Protein AF-A0A9E2RPX6-F1 (afdb_monomer_lite)

Secondary structure (DSSP, 8-state):
---------------------------TT-HHHHHHHHHHSTTTGGG-HHHHHHHHHHTTTTS-HHHHHHHHHS--

Foldseek 3Di:
DDDPDDDDDPPDPPDPPPPPPPPPPPPVLCVQVVVVCVVQVVVCVVVDDVSSLVSCVVCLVVTDPSSNVSCVVPVD

Radius of gyration: 26.25 Å; chains: 1; bounding box: 55×64×45 Å

Structure (mmCIF, N/CA/C/O backbone):
data_AF-A0A9E2RPX6-F1
#
_entry.id   AF-A0A9E2RPX6-F1
#
loop_
_atom_site.group_PDB
_atom_site.id
_atom_site.type_symbol
_atom_site.label_atom_id
_atom_site.label_alt_id
_atom_site.label_comp_id
_atom_site.label_asym_id
_atom_site.label_entity_id
_atom_site.label_seq_id
_atom_site.pdbx_PDB_ins_code
_atom_site.Cartn_x
_atom_site.Cartn_y
_atom_site.Cartn_z
_atom_site.occupancy
_atom_site.B_iso_or_equiv
_atom_site.auth_seq_id
_atom_site.auth_comp_id
_atom_site.auth_asym_id
_atom_site.auth_atom_id
_atom_site.pdbx_PDB_model_num
ATOM 1 N N . MET A 1 1 ? 37.400 54.265 -38.794 1.00 54.47 1 MET A N 1
ATOM 2 C CA . MET A 1 1 ? 38.679 53.820 -38.199 1.00 54.47 1 MET A CA 1
ATOM 3 C C . MET A 1 1 ? 38.994 54.760 -37.042 1.00 54.47 1 MET A C 1
ATOM 5 O O . MET A 1 1 ? 39.680 55.741 -37.243 1.00 54.47 1 MET A O 1
ATOM 9 N N . THR A 1 2 ? 38.286 54.679 -35.923 1.00 41.22 2 THR A N 1
ATOM 10 C CA . THR A 1 2 ? 38.667 53.897 -34.736 1.00 41.22 2 THR A CA 1
ATOM 11 C C . THR A 1 2 ? 37.418 53.614 -33.895 1.00 41.22 2 THR A C 1
ATOM 13 O O . THR A 1 2 ? 36.477 54.400 -33.857 1.00 41.22 2 THR A O 1
ATOM 16 N N . ARG A 1 3 ? 37.390 52.423 -33.296 1.00 48.34 3 ARG A N 1
ATOM 17 C CA . ARG A 1 3 ? 36.247 51.772 -32.645 1.00 48.34 3 ARG A CA 1
ATOM 18 C C . ARG A 1 3 ? 35.936 52.489 -31.330 1.00 48.34 3 ARG A C 1
ATOM 20 O O . ARG A 1 3 ? 36.464 52.120 -30.287 1.00 48.34 3 ARG A O 1
ATOM 27 N N . 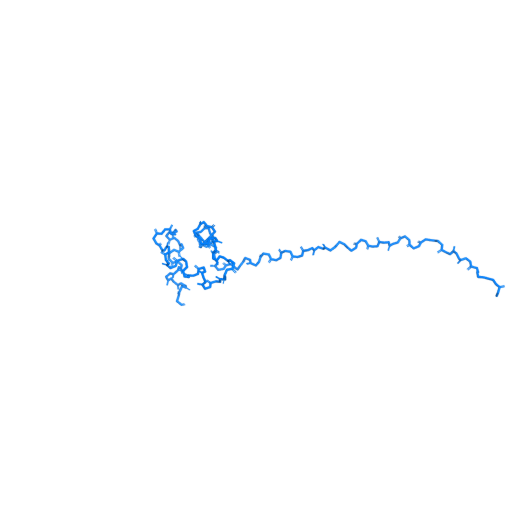PHE A 1 4 ? 35.142 53.553 -31.414 1.00 47.22 4 PHE A N 1
ATOM 28 C CA . PHE A 1 4 ? 34.646 54.278 -30.254 1.00 47.22 4 PHE A CA 1
ATOM 29 C C . PHE A 1 4 ? 33.859 53.320 -29.352 1.00 47.22 4 PHE A C 1
ATOM 31 O O . PHE A 1 4 ? 32.795 52.843 -29.731 1.00 47.22 4 PHE A O 1
ATOM 38 N N . VAL A 1 5 ? 34.418 53.110 -28.153 1.00 51.22 5 VAL A N 1
ATOM 39 C CA . VAL A 1 5 ? 33.690 52.853 -26.901 1.00 51.22 5 VAL A CA 1
ATOM 40 C C . VAL A 1 5 ? 33.058 51.448 -26.884 1.00 51.22 5 VAL A C 1
ATOM 42 O O . VAL A 1 5 ? 31.954 51.230 -27.353 1.00 51.22 5 VAL A O 1
ATOM 45 N N . LEU A 1 6 ? 33.744 50.378 -26.464 1.00 53.47 6 LEU A N 1
ATOM 46 C CA . LEU A 1 6 ? 33.949 49.997 -25.053 1.00 53.47 6 LEU A CA 1
ATOM 47 C C . LEU A 1 6 ? 32.839 50.486 -24.099 1.00 53.47 6 LEU A C 1
ATOM 49 O O . LEU A 1 6 ? 33.107 51.099 -23.071 1.00 53.47 6 LEU A O 1
ATOM 53 N N . ILE A 1 7 ? 31.582 50.200 -24.453 1.00 48.38 7 ILE A N 1
ATOM 54 C CA . ILE A 1 7 ? 30.414 50.305 -23.569 1.00 48.38 7 ILE A CA 1
ATOM 55 C C . ILE A 1 7 ? 30.415 49.086 -22.629 1.00 48.38 7 ILE A C 1
ATOM 57 O O . ILE A 1 7 ? 29.831 48.039 -22.893 1.00 48.38 7 ILE A O 1
ATOM 61 N N . VAL A 1 8 ? 31.148 49.230 -21.531 1.00 55.59 8 VAL A N 1
ATOM 62 C CA . VAL A 1 8 ? 30.868 48.605 -20.228 1.00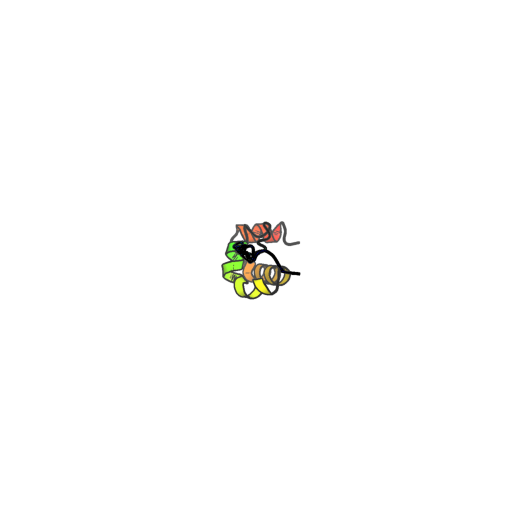 55.59 8 VAL A CA 1
ATOM 63 C C . VAL A 1 8 ? 29.482 49.113 -19.765 1.00 55.59 8 VAL A C 1
ATOM 65 O O . VAL A 1 8 ? 29.242 50.298 -20.001 1.00 55.59 8 VAL A O 1
ATOM 68 N N . PRO A 1 9 ? 28.567 48.367 -19.096 1.00 51.03 9 PRO A N 1
ATOM 69 C CA . PRO A 1 9 ? 28.584 46.979 -18.607 1.00 51.03 9 PRO A CA 1
ATOM 70 C C . PRO A 1 9 ? 27.252 46.217 -18.883 1.00 51.03 9 PRO A C 1
ATOM 72 O O . PRO A 1 9 ? 26.218 46.545 -18.305 1.00 51.03 9 PRO A O 1
ATOM 75 N N . PHE A 1 10 ? 27.237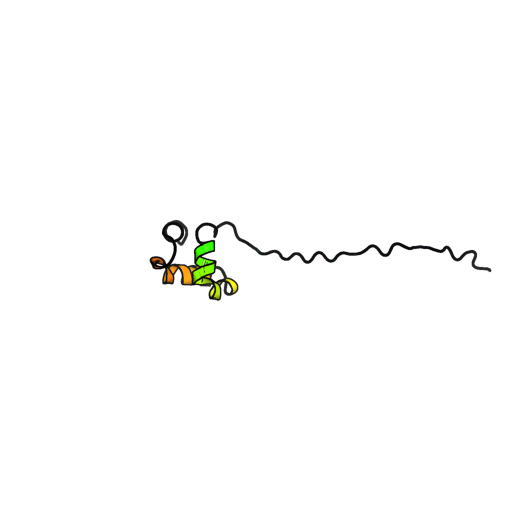 45.122 -19.651 1.00 49.81 10 PHE A N 1
ATOM 76 C CA . PHE A 1 10 ? 26.072 44.211 -19.651 1.00 49.81 10 PHE A CA 1
ATOM 77 C C . PHE A 1 10 ? 26.188 43.222 -18.478 1.00 49.81 10 PHE A C 1
ATOM 79 O O . PHE A 1 10 ? 26.355 42.016 -18.640 1.00 49.81 10 PHE A O 1
ATOM 86 N N . VAL A 1 11 ? 26.157 43.770 -17.260 1.00 57.34 11 VAL A N 1
ATOM 87 C CA . VAL A 1 11 ? 25.945 43.020 -16.015 1.00 57.34 11 VAL A CA 1
ATOM 88 C C . VAL A 1 11 ? 24.471 42.640 -15.978 1.00 57.34 11 VAL A C 1
ATOM 90 O O . VAL A 1 11 ? 23.663 43.266 -15.306 1.00 57.34 11 VAL A O 1
ATOM 93 N N . VAL A 1 12 ? 24.105 41.631 -16.764 1.00 57.50 12 VAL A N 1
ATOM 94 C CA . VAL A 1 12 ? 22.834 40.923 -16.611 1.00 57.50 12 VAL A CA 1
ATOM 95 C C . VAL A 1 12 ? 23.092 39.440 -16.876 1.00 57.50 12 VAL A C 1
ATOM 97 O O . VAL A 1 12 ? 22.608 38.857 -17.842 1.00 57.50 12 VAL A O 1
ATOM 100 N N . LEU A 1 13 ? 23.894 38.810 -16.008 1.00 55.97 13 LEU A N 1
ATOM 101 C CA . LEU A 1 13 ? 23.787 37.366 -15.806 1.00 55.97 13 LEU A CA 1
ATOM 102 C C . LEU A 1 13 ? 22.451 37.123 -15.096 1.00 55.97 13 LEU A C 1
ATOM 104 O O . LEU A 1 13 ? 22.369 37.119 -13.870 1.00 55.97 13 LEU A O 1
ATOM 108 N N . ALA A 1 14 ? 21.387 36.992 -15.885 1.00 56.41 14 ALA A N 1
ATOM 109 C CA . ALA A 1 14 ? 20.099 36.525 -15.411 1.00 56.41 14 ALA A CA 1
ATOM 110 C C . ALA A 1 14 ? 20.260 35.076 -14.938 1.00 56.41 14 ALA A C 1
ATOM 112 O O . ALA A 1 14 ? 20.480 34.158 -15.728 1.00 56.41 14 ALA A O 1
ATOM 113 N N . SER A 1 15 ? 20.188 34.894 -13.626 1.00 56.47 15 SER A N 1
ATOM 114 C CA . SER A 1 15 ? 20.142 33.611 -12.943 1.00 56.47 15 SER A CA 1
ATOM 115 C C . SER A 1 15 ? 18.973 32.780 -13.477 1.00 56.47 15 SER A C 1
ATOM 117 O O . SER A 1 15 ? 17.834 32.952 -13.045 1.00 56.47 15 SER A O 1
ATOM 119 N N . VAL A 1 16 ? 19.231 31.856 -14.405 1.00 58.62 16 VAL A N 1
ATOM 120 C CA . VAL A 1 16 ? 18.274 30.787 -14.707 1.00 58.62 16 VAL A CA 1
ATOM 121 C C . VAL A 1 16 ? 18.327 29.818 -13.532 1.00 58.62 16 VAL A C 1
ATOM 123 O O . VAL A 1 16 ? 19.125 28.884 -13.497 1.00 58.62 16 VAL A O 1
ATOM 126 N N . ALA A 1 17 ? 17.499 30.080 -12.522 1.00 58.06 17 ALA A N 1
ATOM 127 C CA . ALA A 1 17 ? 17.173 29.086 -11.519 1.00 58.06 17 ALA A CA 1
ATOM 128 C C . ALA A 1 17 ? 16.436 27.942 -12.231 1.00 58.06 17 ALA A C 1
ATOM 130 O O . ALA A 1 17 ? 15.250 28.046 -12.546 1.00 58.06 17 ALA A O 1
ATOM 131 N N . LEU A 1 18 ? 17.166 26.862 -12.517 1.00 56.38 18 LEU A N 1
ATOM 132 C CA . LEU A 1 18 ? 16.616 25.573 -12.916 1.00 56.38 18 LEU A CA 1
ATOM 133 C C . LEU A 1 18 ? 15.772 25.050 -11.747 1.00 56.38 18 LEU A C 1
ATOM 135 O O . LEU A 1 18 ? 16.265 24.361 -10.857 1.00 56.38 18 LEU A O 1
ATOM 139 N N . THR A 1 19 ? 14.499 25.436 -11.706 1.00 54.62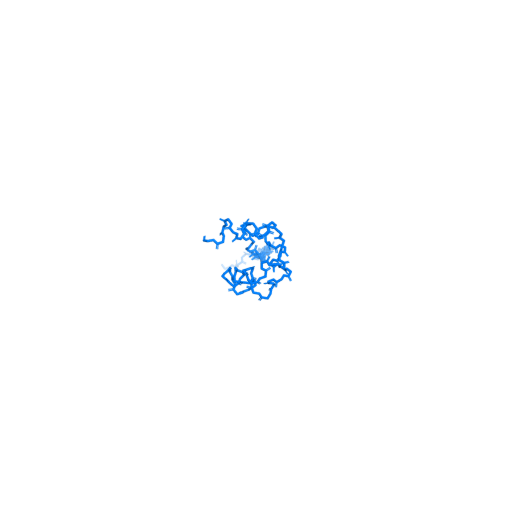 19 THR A N 1
ATOM 140 C CA . THR A 1 19 ? 13.541 24.851 -10.772 1.00 54.62 19 THR A CA 1
ATOM 141 C C . THR A 1 19 ? 13.240 23.441 -11.264 1.00 54.62 19 THR A C 1
ATOM 143 O O . THR A 1 19 ? 12.458 23.225 -12.185 1.00 54.62 19 THR A O 1
ATOM 146 N N . ALA A 1 20 ? 13.945 22.473 -10.678 1.00 56.81 20 ALA A N 1
ATOM 147 C CA . ALA A 1 20 ? 13.687 21.056 -10.859 1.00 56.81 20 ALA A CA 1
ATOM 148 C C . ALA A 1 20 ? 12.229 20.770 -10.472 1.00 56.81 20 ALA A C 1
ATOM 150 O O . ALA A 1 20 ? 11.859 20.811 -9.298 1.00 56.81 20 ALA A O 1
ATOM 151 N N . GLN A 1 21 ? 11.385 20.522 -11.472 1.00 47.91 21 GLN A N 1
ATOM 152 C CA . GLN A 1 21 ? 10.006 20.101 -11.274 1.00 47.91 21 GLN A CA 1
ATOM 153 C C . GLN A 1 21 ? 10.022 18.644 -10.805 1.00 47.91 21 GLN A C 1
ATOM 155 O O . GLN A 1 21 ? 9.994 17.714 -11.605 1.00 47.91 21 GLN A O 1
ATOM 160 N N . ALA A 1 22 ? 10.103 18.434 -9.493 1.00 52.34 22 ALA A N 1
ATOM 161 C CA . ALA A 1 22 ? 9.821 17.138 -8.891 1.00 52.34 22 ALA A CA 1
ATOM 162 C C . ALA A 1 22 ? 8.296 16.958 -8.835 1.00 52.34 22 ALA A C 1
ATOM 164 O O . ALA A 1 22 ? 7.660 17.179 -7.805 1.00 52.34 22 ALA A O 1
ATOM 165 N N . SER A 1 23 ? 7.691 16.608 -9.969 1.00 46.69 23 SER A N 1
ATOM 166 C CA . SER A 1 23 ? 6.298 16.176 -10.049 1.00 46.69 23 SER A CA 1
ATOM 167 C C . SER A 1 23 ? 6.162 14.796 -9.403 1.00 46.69 23 SER A C 1
ATOM 169 O O . SER A 1 23 ? 6.159 13.760 -10.065 1.00 46.69 23 SER A O 1
ATOM 171 N N . ALA A 1 24 ? 6.045 14.773 -8.074 1.00 51.12 24 ALA A N 1
ATOM 172 C CA . ALA A 1 24 ? 5.476 13.633 -7.372 1.00 51.12 24 ALA A CA 1
ATOM 173 C C . ALA A 1 24 ? 4.003 13.529 -7.796 1.00 51.12 24 ALA A C 1
ATOM 175 O O . ALA A 1 24 ? 3.132 14.203 -7.249 1.00 51.12 24 ALA A O 1
ATOM 176 N N . GLN A 1 25 ? 3.760 12.741 -8.843 1.00 47.25 25 GLN A N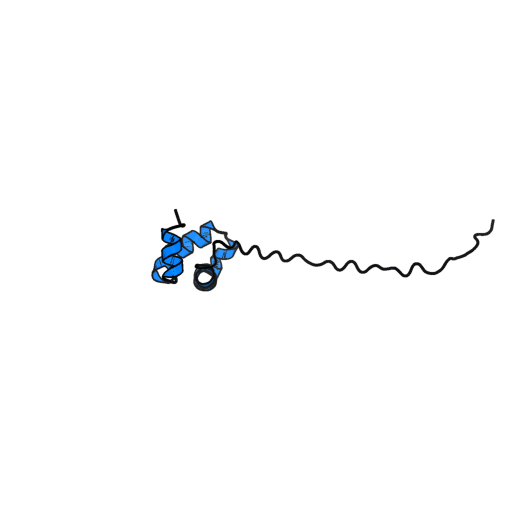 1
ATOM 177 C CA . GLN A 1 25 ? 2.452 12.364 -9.366 1.00 47.25 25 GLN A CA 1
ATOM 178 C C . GLN A 1 25 ? 1.671 11.621 -8.272 1.00 47.25 25 GLN A C 1
ATOM 180 O O . GLN A 1 25 ? 1.650 10.397 -8.219 1.00 47.25 25 GLN A O 1
ATOM 185 N N . GLN A 1 26 ? 1.056 12.356 -7.350 1.00 47.50 26 GLN A N 1
ATOM 186 C CA . GLN A 1 26 ? 0.144 11.779 -6.374 1.00 47.50 26 GLN A CA 1
ATOM 187 C C . GLN A 1 26 ? -1.251 11.775 -7.005 1.00 47.50 26 GLN A C 1
ATOM 189 O O . GLN A 1 26 ? -1.984 12.757 -6.921 1.00 47.50 26 GLN A O 1
ATOM 194 N N . GLN A 1 27 ? -1.591 10.689 -7.705 1.00 51.34 27 GLN A N 1
ATOM 195 C CA . GLN A 1 27 ? -2.926 10.491 -8.272 1.00 51.34 27 GLN A CA 1
ATOM 196 C C . GLN A 1 27 ? -3.978 10.436 -7.137 1.00 51.34 27 GLN A C 1
ATOM 198 O O . GLN A 1 27 ? -3.936 9.508 -6.321 1.00 51.34 27 GLN A O 1
ATOM 203 N N . PRO A 1 28 ? -4.943 11.379 -7.095 1.00 47.44 28 PRO A N 1
ATOM 204 C CA . PRO A 1 28 ? -5.869 11.597 -5.971 1.00 47.44 28 PRO A CA 1
ATOM 205 C C . PRO A 1 28 ? -6.952 10.514 -5.776 1.00 47.44 28 PRO A C 1
ATOM 207 O O . PRO A 1 28 ? -7.813 10.641 -4.914 1.00 47.44 28 PRO A O 1
ATOM 210 N N . GLY A 1 29 ? -6.916 9.406 -6.525 1.00 50.81 29 GLY A N 1
ATOM 211 C CA . GLY A 1 29 ? -7.771 8.232 -6.271 1.00 50.81 29 GLY A CA 1
ATOM 212 C C . GLY A 1 29 ? -7.256 7.327 -5.145 1.00 50.81 29 GLY A C 1
ATOM 213 O O . GLY A 1 29 ? -7.976 6.460 -4.653 1.00 50.81 29 GLY A O 1
ATOM 214 N N . HIS A 1 30 ? -6.009 7.530 -4.714 1.00 56.31 30 HIS A N 1
ATOM 215 C CA . HIS A 1 30 ? -5.366 6.694 -3.711 1.00 56.31 30 HIS A CA 1
ATOM 216 C C . HIS A 1 30 ? -5.636 7.123 -2.269 1.00 56.31 30 HIS A C 1
ATOM 218 O O . HIS A 1 30 ? -5.308 6.344 -1.393 1.00 56.31 30 HIS A O 1
ATOM 224 N N . ASP A 1 31 ? -6.219 8.284 -1.958 1.00 62.09 31 ASP A N 1
ATOM 225 C CA . ASP A 1 31 ? -6.121 8.886 -0.611 1.00 62.09 31 ASP A CA 1
ATOM 226 C C . ASP A 1 31 ? -6.534 7.979 0.566 1.00 62.09 31 ASP A C 1
ATOM 228 O O . ASP A 1 31 ? -5.856 7.938 1.600 1.00 62.09 31 ASP A O 1
ATOM 232 N N . ALA A 1 32 ? -7.596 7.181 0.414 1.00 72.62 32 ALA A N 1
ATOM 233 C CA . ALA A 1 32 ? -8.017 6.236 1.451 1.00 72.62 32 ALA A CA 1
ATOM 234 C C . ALA A 1 32 ? -7.042 5.056 1.615 1.00 72.62 32 ALA A C 1
ATOM 236 O O . ALA A 1 32 ? -6.803 4.598 2.733 1.00 72.62 32 ALA A O 1
ATOM 237 N N . CYS A 1 33 ? -6.463 4.582 0.511 1.00 83.62 33 CYS A N 1
ATOM 238 C CA . CYS A 1 33 ? -5.481 3.503 0.493 1.00 83.62 33 CYS A CA 1
ATOM 239 C C . CYS A 1 33 ? -4.032 3.993 0.589 1.00 83.62 33 CYS A C 1
ATOM 241 O O . CYS A 1 33 ? -3.162 3.189 0.884 1.00 83.62 33 CYS A O 1
ATOM 243 N N . ALA A 1 34 ? -3.731 5.279 0.408 1.00 80.62 34 ALA A N 1
ATOM 244 C CA . ALA A 1 34 ? -2.374 5.796 0.244 1.00 80.62 34 ALA A CA 1
ATOM 245 C C . ALA A 1 34 ? -1.529 5.531 1.491 1.00 80.62 34 ALA A C 1
ATOM 247 O O . ALA A 1 34 ? -0.375 5.118 1.398 1.00 80.62 34 ALA A O 1
ATOM 248 N N . ARG A 1 35 ? -2.138 5.672 2.675 1.00 84.88 35 ARG A N 1
ATOM 249 C CA . ARG A 1 35 ? -1.497 5.317 3.950 1.00 84.88 35 ARG A CA 1
ATOM 250 C C . ARG A 1 35 ? -1.198 3.824 4.072 1.00 84.88 35 ARG A C 1
ATOM 252 O O . ARG A 1 35 ? -0.156 3.466 4.617 1.00 84.88 35 ARG A O 1
ATOM 259 N N . ASP A 1 36 ? -2.084 2.966 3.580 1.00 88.31 36 ASP A N 1
ATOM 260 C CA . ASP A 1 36 ? -1.896 1.514 3.620 1.00 88.31 36 ASP A CA 1
ATOM 261 C C . ASP A 1 36 ? -0.893 1.052 2.562 1.00 88.31 36 ASP A C 1
ATOM 263 O O . ASP A 1 36 ? -0.026 0.233 2.850 1.00 88.31 36 ASP A O 1
ATOM 267 N N . VAL A 1 37 ? -0.938 1.639 1.367 1.00 87.12 37 VAL A N 1
ATOM 268 C CA . VAL A 1 37 ? 0.018 1.405 0.284 1.00 87.12 37 VAL A CA 1
ATOM 269 C C . VAL A 1 37 ? 1.419 1.825 0.719 1.00 87.12 37 VAL A C 1
ATOM 271 O O . VAL A 1 37 ? 2.354 1.040 0.600 1.00 87.12 37 VAL A O 1
ATOM 274 N N . ALA A 1 38 ? 1.575 3.005 1.321 1.00 86.06 38 ALA A N 1
ATOM 275 C CA . ALA A 1 38 ? 2.864 3.479 1.817 1.00 86.06 38 ALA A CA 1
ATOM 276 C C . ALA A 1 38 ? 3.433 2.623 2.964 1.00 86.06 38 ALA A C 1
ATOM 278 O O . ALA A 1 38 ? 4.654 2.580 3.129 1.00 86.06 38 ALA A O 1
ATOM 279 N N . ARG A 1 39 ? 2.580 1.948 3.753 1.00 87.75 39 ARG A N 1
ATOM 280 C CA . ARG A 1 39 ? 3.004 1.082 4.868 1.00 87.75 39 ARG A CA 1
ATOM 281 C C . ARG A 1 39 ? 3.234 -0.373 4.473 1.00 87.75 39 ARG A C 1
ATOM 283 O O . ARG A 1 39 ? 4.224 -0.960 4.896 1.00 87.75 39 ARG A O 1
ATOM 290 N N . HIS A 1 40 ? 2.336 -0.954 3.687 1.00 88.69 40 HIS A N 1
ATOM 291 C CA . HIS A 1 40 ? 2.328 -2.382 3.364 1.00 88.69 40 HIS A CA 1
ATOM 292 C C . HIS A 1 40 ? 2.835 -2.673 1.950 1.00 88.69 40 HIS A C 1
ATOM 294 O O . HIS A 1 40 ? 3.489 -3.688 1.736 1.00 88.69 40 HIS A O 1
ATOM 300 N N . CYS A 1 41 ? 2.596 -1.765 1.004 1.00 90.12 41 CYS A N 1
ATOM 301 C CA . CYS A 1 41 ? 2.898 -1.948 -0.418 1.00 90.12 41 CYS A CA 1
ATOM 302 C C . CYS A 1 41 ? 4.009 -1.023 -0.933 1.00 90.12 41 CYS A C 1
ATOM 304 O O . CYS A 1 41 ? 4.183 -0.878 -2.137 1.00 90.12 41 CYS A O 1
ATOM 306 N N . ARG A 1 42 ? 4.820 -0.435 -0.042 1.00 88.88 42 ARG A N 1
ATOM 307 C CA . ARG A 1 42 ? 5.876 0.526 -0.409 1.00 88.88 42 ARG A CA 1
ATOM 308 C C . ARG A 1 42 ? 6.866 -0.020 -1.434 1.00 88.88 42 ARG A C 1
ATOM 310 O O . ARG A 1 42 ? 7.372 0.736 -2.254 1.00 88.88 42 ARG A O 1
ATOM 317 N N . LYS A 1 43 ? 7.129 -1.330 -1.380 1.00 87.56 43 LYS A N 1
ATOM 318 C CA . LYS A 1 43 ? 8.020 -2.020 -2.320 1.00 87.56 43 LYS A CA 1
ATOM 319 C C . LYS A 1 43 ? 7.510 -1.988 -3.758 1.00 87.56 43 LYS A C 1
ATOM 321 O O . LYS A 1 43 ? 8.337 -1.893 -4.646 1.00 87.56 43 LYS A O 1
ATOM 326 N N . VAL A 1 44 ? 6.193 -2.036 -3.952 1.00 88.69 44 VAL A N 1
ATOM 327 C CA . VAL A 1 44 ? 5.570 -2.164 -5.277 1.00 88.69 44 VAL A CA 1
ATOM 328 C C . VAL A 1 44 ? 5.047 -0.841 -5.838 1.00 88.69 44 VAL A C 1
ATOM 330 O O . VAL A 1 44 ? 4.525 -0.807 -6.942 1.00 88.69 44 VAL A O 1
ATOM 333 N N . ILE A 1 45 ? 5.190 0.267 -5.097 1.00 83.94 45 ILE A N 1
ATOM 334 C CA . ILE A 1 45 ? 4.789 1.605 -5.568 1.00 83.94 45 ILE A CA 1
ATOM 335 C C . ILE A 1 45 ? 5.537 1.994 -6.848 1.00 83.94 45 ILE A C 1
ATOM 337 O O . ILE A 1 45 ? 4.951 2.613 -7.728 1.00 83.94 45 ILE A O 1
ATOM 341 N N . ASN A 1 46 ? 6.816 1.624 -6.965 1.00 84.81 46 ASN A N 1
ATOM 342 C CA . ASN A 1 46 ? 7.609 1.914 -8.163 1.00 84.81 46 ASN A CA 1
ATOM 343 C C . ASN A 1 46 ? 7.290 0.979 -9.339 1.00 84.81 46 ASN A C 1
ATOM 345 O O . ASN A 1 46 ? 7.588 1.332 -10.474 1.00 84.81 46 ASN A O 1
ATOM 349 N N . ASP A 1 47 ? 6.674 -0.179 -9.087 1.00 86.31 47 ASP A N 1
ATOM 350 C CA . ASP A 1 47 ? 6.238 -1.113 -10.133 1.00 86.31 47 ASP A CA 1
ATOM 351 C C . ASP A 1 47 ? 4.927 -0.660 -10.812 1.00 86.31 47 ASP A C 1
ATOM 353 O O . ASP A 1 47 ? 4.546 -1.191 -11.855 1.00 86.31 47 ASP A O 1
ATOM 357 N N . GLY A 1 48 ? 4.241 0.338 -10.241 1.00 84.06 48 GLY A N 1
ATOM 358 C CA . GLY A 1 48 ? 3.044 0.966 -10.800 1.00 84.06 48 GLY A CA 1
ATOM 359 C C . GLY A 1 48 ? 1.724 0.487 -10.190 1.00 84.06 48 GLY A C 1
ATOM 360 O O . GLY A 1 48 ? 1.675 -0.379 -9.311 1.00 84.06 48 GLY A O 1
ATOM 361 N N . ASP A 1 49 ? 0.621 1.060 -10.679 1.00 81.88 49 ASP A N 1
ATOM 362 C CA . ASP A 1 49 ? -0.715 0.893 -10.089 1.00 81.88 49 ASP A CA 1
ATOM 363 C C . ASP A 1 49 ? -1.174 -0.569 -10.041 1.00 81.88 49 ASP A C 1
ATOM 365 O O . ASP A 1 49 ? -1.778 -0.994 -9.061 1.00 81.88 49 ASP A O 1
ATOM 369 N N . GLN A 1 50 ? -0.849 -1.378 -11.056 1.00 85.44 50 GLN A N 1
ATOM 370 C CA . GLN A 1 50 ? -1.238 -2.795 -11.092 1.00 85.44 50 GLN A CA 1
ATOM 371 C C . GLN A 1 50 ? -0.563 -3.616 -9.991 1.00 85.44 50 GLN A C 1
ATOM 373 O O . GLN A 1 50 ? -1.196 -4.467 -9.361 1.00 85.44 50 GLN A O 1
ATOM 378 N N . ALA A 1 51 ? 0.714 -3.343 -9.720 1.00 89.38 51 ALA A N 1
ATOM 379 C CA . ALA A 1 51 ? 1.450 -4.013 -8.659 1.00 89.38 51 ALA A CA 1
ATOM 380 C C . ALA A 1 51 ? 0.947 -3.563 -7.279 1.00 89.38 51 ALA A C 1
ATOM 382 O O . ALA A 1 51 ? 0.756 -4.390 -6.383 1.00 89.38 51 ALA A O 1
ATOM 383 N N . VAL A 1 52 ? 0.636 -2.271 -7.129 1.00 87.00 52 VAL A N 1
ATOM 384 C CA . VAL A 1 52 ? -0.032 -1.730 -5.938 1.00 87.00 52 VAL A CA 1
ATOM 385 C C . VAL A 1 52 ? -1.390 -2.400 -5.727 1.00 87.00 52 VAL A C 1
ATOM 387 O O . VAL A 1 52 ? -1.670 -2.868 -4.623 1.00 87.00 52 VAL A O 1
ATOM 390 N N . LEU A 1 53 ? -2.206 -2.532 -6.773 1.00 86.81 53 LEU A N 1
ATOM 391 C CA . LEU A 1 53 ? -3.523 -3.162 -6.708 1.00 86.81 53 LEU A CA 1
ATOM 392 C C . LEU A 1 53 ? -3.420 -4.641 -6.311 1.00 86.81 53 LEU A C 1
ATOM 394 O O . LEU A 1 53 ? -4.176 -5.109 -5.457 1.00 86.81 53 LEU A O 1
ATOM 398 N N . ALA A 1 54 ? -2.464 -5.376 -6.884 1.00 89.62 54 ALA A N 1
ATOM 399 C CA . ALA A 1 54 ? -2.189 -6.764 -6.521 1.00 89.62 54 ALA A CA 1
ATOM 400 C C . ALA A 1 54 ? -1.744 -6.885 -5.055 1.00 89.62 54 ALA A C 1
ATOM 402 O O . ALA A 1 54 ? -2.268 -7.720 -4.313 1.00 89.62 54 ALA A O 1
ATOM 403 N N . CYS A 1 55 ? -0.848 -6.005 -4.603 1.00 91.31 55 CYS A N 1
ATOM 404 C CA . CYS A 1 55 ? -0.402 -5.979 -3.215 1.00 91.31 55 CYS A CA 1
ATOM 405 C C . CYS A 1 55 ? -1.545 -5.658 -2.244 1.00 91.31 55 CYS A C 1
ATOM 407 O O . CYS A 1 55 ? -1.673 -6.316 -1.208 1.00 91.31 55 CYS A O 1
ATOM 409 N N . LEU A 1 56 ? -2.415 -4.706 -2.584 1.00 89.00 56 LEU A N 1
ATOM 410 C CA . LEU A 1 56 ? -3.603 -4.382 -1.798 1.00 89.00 56 LEU A CA 1
ATOM 411 C C . LEU A 1 56 ? -4.591 -5.554 -1.746 1.00 89.00 56 LEU A C 1
ATOM 413 O O . LEU A 1 56 ? -5.124 -5.852 -0.677 1.00 89.00 56 LEU A O 1
ATOM 417 N N . LYS A 1 57 ? -4.800 -6.261 -2.867 1.00 87.81 57 LYS A N 1
ATOM 418 C CA . LYS A 1 57 ? -5.628 -7.479 -2.921 1.00 87.81 57 LYS A CA 1
ATOM 419 C C . LYS A 1 57 ? -5.071 -8.571 -2.003 1.00 87.81 57 LYS A C 1
ATOM 421 O O . LYS A 1 57 ? -5.834 -9.192 -1.266 1.00 87.81 57 LYS A O 1
ATOM 426 N N . GLN A 1 58 ? -3.754 -8.758 -1.988 1.00 90.06 58 GLN A N 1
ATOM 427 C CA . GLN A 1 58 ? -3.092 -9.752 -1.141 1.00 90.06 58 GLN A CA 1
ATOM 428 C C . GLN A 1 58 ? -3.079 -9.361 0.345 1.00 90.06 58 GLN A C 1
ATOM 430 O O . GLN A 1 58 ? -3.165 -10.221 1.217 1.00 90.06 58 GLN A O 1
ATOM 435 N N . ASN A 1 59 ? -3.034 -8.061 0.643 1.00 89.44 59 ASN A N 1
ATOM 436 C CA . ASN A 1 59 ? -3.029 -7.523 2.001 1.00 89.44 59 ASN A CA 1
ATOM 437 C C . ASN A 1 59 ? -4.409 -7.048 2.466 1.00 89.44 59 ASN A C 1
ATOM 439 O O . ASN A 1 59 ? -4.477 -6.283 3.427 1.00 89.44 59 ASN A O 1
ATOM 443 N N . ARG A 1 60 ? -5.516 -7.498 1.851 1.00 85.38 60 ARG A N 1
ATOM 444 C CA . ARG A 1 60 ? -6.861 -7.009 2.205 1.00 85.38 60 ARG A CA 1
ATOM 445 C C . ARG A 1 60 ? -7.156 -7.090 3.698 1.00 85.38 60 ARG A C 1
ATOM 447 O O . ARG A 1 60 ? -7.716 -6.157 4.241 1.00 85.38 60 ARG A O 1
ATOM 454 N N . SER A 1 61 ? -6.729 -8.140 4.387 1.00 86.12 61 SER A N 1
ATOM 455 C CA . SER A 1 61 ? -6.910 -8.293 5.836 1.00 86.12 61 SER A CA 1
ATOM 456 C C . SER A 1 61 ? -5.957 -7.447 6.696 1.00 86.12 61 SER A C 1
ATOM 458 O O . SER A 1 61 ? -6.183 -7.328 7.898 1.00 86.12 61 SER A O 1
ATOM 460 N N . ARG A 1 62 ? -4.904 -6.855 6.113 1.00 87.75 62 ARG A N 1
ATOM 461 C CA . ARG A 1 62 ? -3.920 -6.005 6.814 1.00 87.75 62 ARG A CA 1
ATOM 462 C C . ARG A 1 62 ? -4.119 -4.507 6.578 1.00 87.75 62 ARG A C 1
ATOM 464 O O . ARG A 1 62 ? -3.651 -3.714 7.386 1.00 87.75 62 ARG A O 1
ATOM 471 N N . ILE A 1 63 ? -4.794 -4.130 5.497 1.00 89.69 63 ILE A N 1
ATOM 472 C CA . ILE A 1 63 ? -5.141 -2.738 5.189 1.00 89.69 63 ILE A CA 1
ATOM 473 C C . ILE A 1 63 ? -6.349 -2.259 6.003 1.00 89.69 63 ILE A C 1
ATOM 475 O O . ILE A 1 63 ? -7.143 -3.049 6.524 1.00 89.69 63 ILE A O 1
ATOM 479 N N . SER A 1 64 ? -6.511 -0.942 6.081 1.00 89.62 64 SER A N 1
ATOM 480 C CA . SER A 1 64 ? -7.616 -0.284 6.770 1.00 89.62 64 SER A CA 1
ATOM 481 C C . SER A 1 64 ? -8.966 -0.697 6.180 1.00 89.62 64 SER A C 1
ATOM 483 O O . SER A 1 64 ? -9.104 -0.858 4.966 1.00 89.62 64 SER A O 1
ATOM 485 N N . ARG A 1 65 ? -10.015 -0.753 7.015 1.00 88.50 65 ARG A N 1
ATOM 486 C CA . ARG A 1 65 ? -11.392 -1.021 6.545 1.00 88.50 65 ARG A CA 1
ATOM 487 C C . ARG A 1 65 ? -11.845 -0.039 5.457 1.00 88.50 65 ARG A C 1
ATOM 489 O O . ARG A 1 65 ? -12.544 -0.442 4.535 1.00 88.50 65 ARG A O 1
ATOM 496 N N . GLY A 1 66 ? -11.420 1.225 5.544 1.00 86.56 66 GLY A N 1
ATOM 497 C CA . GLY A 1 66 ? -11.698 2.239 4.520 1.00 86.56 66 GLY A CA 1
ATOM 498 C C . GLY A 1 66 ? -11.092 1.879 3.163 1.00 86.56 66 GLY A C 1
ATOM 499 O O . GLY A 1 66 ? -11.805 1.857 2.166 1.00 86.56 66 GLY A O 1
ATOM 500 N N . CYS A 1 67 ? -9.811 1.504 3.141 1.00 88.06 67 CYS A N 1
ATOM 501 C CA . CYS A 1 67 ? -9.138 1.055 1.925 1.00 88.06 67 CYS A CA 1
ATOM 502 C C . CYS A 1 67 ? -9.767 -0.233 1.373 1.00 88.06 67 CYS A C 1
ATOM 504 O O . CYS A 1 67 ? -10.038 -0.314 0.183 1.00 88.06 67 CYS A O 1
ATOM 506 N N . GLN A 1 68 ? -10.099 -1.203 2.234 1.00 87.56 68 GLN A N 1
ATOM 507 C CA . GLN A 1 68 ? -10.824 -2.419 1.843 1.00 87.56 68 GLN A CA 1
ATOM 508 C C . GLN A 1 68 ? -12.143 -2.113 1.129 1.00 87.56 68 GLN A C 1
ATOM 510 O O . GLN A 1 68 ? -12.420 -2.708 0.092 1.00 87.56 68 GLN A O 1
ATOM 515 N N . LYS A 1 69 ? -12.940 -1.186 1.673 1.00 86.56 69 LYS A N 1
ATOM 516 C CA . LYS A 1 69 ? -14.235 -0.804 1.106 1.00 86.56 69 LYS A CA 1
ATOM 517 C C . LYS A 1 69 ? -14.068 -0.181 -0.281 1.00 86.56 69 LYS A C 1
ATOM 519 O O . LYS A 1 69 ? -14.722 -0.614 -1.221 1.00 86.56 69 LYS A O 1
ATOM 524 N N . ILE A 1 70 ? -13.117 0.742 -0.424 1.00 83.31 70 ILE A N 1
ATOM 525 C CA . ILE A 1 70 ? -12.772 1.356 -1.714 1.00 83.31 70 ILE A CA 1
ATOM 526 C C . ILE A 1 70 ? -12.254 0.307 -2.705 1.00 83.31 70 ILE A C 1
ATOM 528 O O . ILE A 1 70 ? -12.627 0.331 -3.869 1.00 83.31 70 ILE A O 1
ATOM 532 N N . LEU A 1 71 ? -11.460 -0.668 -2.255 1.00 84.75 71 LEU A N 1
ATOM 533 C CA . LEU A 1 71 ? -10.958 -1.747 -3.112 1.00 84.75 71 LEU A CA 1
ATOM 534 C C . LEU A 1 71 ? -12.048 -2.698 -3.619 1.00 84.75 71 LEU A C 1
ATOM 536 O O . LEU A 1 71 ? -11.788 -3.490 -4.524 1.00 84.75 71 LEU A O 1
ATOM 540 N N . VAL A 1 72 ? -13.204 -2.721 -2.960 1.00 82.88 72 VAL A N 1
ATOM 541 C CA . VAL A 1 72 ? -14.372 -3.502 -3.378 1.00 82.88 72 VAL A CA 1
ATOM 542 C C . VAL A 1 72 ? -15.260 -2.660 -4.290 1.00 82.88 72 VAL A C 1
ATOM 544 O O . VAL A 1 72 ? -15.7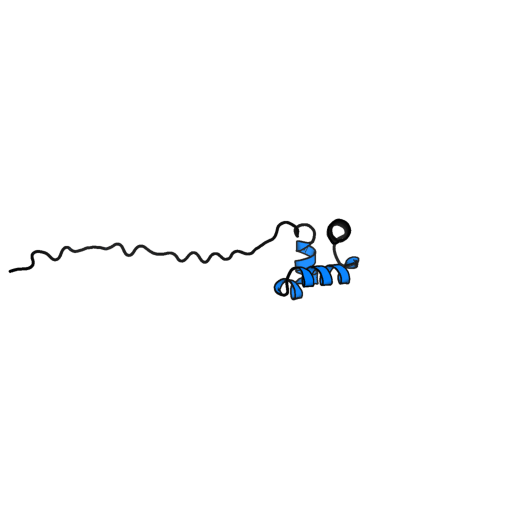05 -3.177 -5.303 1.00 82.88 72 VAL A O 1
ATOM 547 N N . GLU A 1 73 ? -15.458 -1.378 -3.979 1.00 79.75 73 GLU A N 1
ATOM 548 C CA . GLU A 1 73 ? -16.291 -0.470 -4.785 1.00 79.75 73 GLU A CA 1
ATOM 549 C C . GLU A 1 73 ? -15.629 -0.008 -6.092 1.00 79.75 73 GLU A C 1
ATOM 551 O O . GLU A 1 73 ? -16.312 0.160 -7.094 1.00 79.75 73 GLU A O 1
ATOM 556 N N . HIS A 1 74 ? -14.308 0.189 -6.095 1.00 71.69 74 HIS A N 1
ATOM 557 C CA . HIS A 1 74 ? -13.553 0.767 -7.217 1.00 71.69 74 HIS A CA 1
ATOM 558 C C . HIS A 1 74 ? -12.462 -0.162 -7.776 1.00 71.69 74 HIS A C 1
ATOM 560 O O . HIS A 1 74 ? -11.771 0.202 -8.720 1.00 71.69 74 HIS A O 1
ATOM 566 N N . GLY A 1 75 ? -12.237 -1.334 -7.169 1.00 63.59 75 GLY A N 1
ATOM 567 C CA . GLY A 1 75 ? -11.167 -2.267 -7.558 1.00 63.59 75 GLY A CA 1
ATOM 568 C C . GLY A 1 75 ? -11.554 -3.300 -8.624 1.00 63.59 75 GLY A C 1
ATOM 569 O O . GLY A 1 75 ? -10.845 -4.313 -8.747 1.00 63.59 75 GLY A O 1
ATOM 570 N N . GLN A 1 76 ? -12.675 -3.074 -9.319 1.00 53.16 76 GLN A N 1
ATOM 571 C CA . GLN A 1 76 ? -13.150 -3.836 -10.478 1.00 53.16 76 GLN A CA 1
ATOM 572 C C . GLN A 1 76 ? -12.926 -3.053 -11.766 1.00 53.16 76 GLN A C 1
ATOM 574 O O . GLN A 1 76 ? -13.286 -1.858 -11.791 1.00 53.16 76 GLN A O 1
#

Sequence (76 aa):
MTRFVLIVPFVVLASVALTAQASAQQQPGHDACARDVARHCRKVINDGDQAVLACLKQNRSRISRGCQKILVEHGQ

pLDDT: mean 71.66, std 17.0, range [41.22, 91.31]